Protein AF-A0A7C4H697-F1 (afdb_monomer_lite)

Secondary structure (DSSP, 8-state):
-------SSPPPSSEEEEEEEETT-HHHHHHHTT--STT---EEEEEEEEETTTEEEEEEEEET----HHHHHHHHHHS--

Sequence (81 aa):
MHAEESLLVRKIREGTVIDHIPAGRALDVLKILGLTGEEGYTIAIVMNVPSGKLGKKDIVKVEGRFLSPEEVNEIALIAPT

Organism: Thermofilum pendens (NCBI:txid2269)

Radius of gyration: 13.04 Å; chains: 1; bounding box: 28×21×44 Å

Structure (mmCIF, N/CA/C/O backbone):
data_AF-A0A7C4H697-F1
#
_entry.id   AF-A0A7C4H697-F1
#
loop_
_atom_site.group_PDB
_atom_site.id
_atom_site.type_symbol
_atom_site.label_atom_id
_atom_site.label_alt_id
_atom_site.label_comp_id
_atom_site.label_asym_id
_atom_site.label_entity_id
_atom_site.label_seq_id
_atom_site.pdbx_PDB_ins_code
_atom_site.Cartn_x
_atom_site.Cartn_y
_atom_site.Cartn_z
_atom_site.occupancy
_atom_site.B_iso_or_equiv
_atom_site.auth_seq_id
_atom_site.auth_comp_id
_atom_site.auth_asym_id
_atom_site.auth_atom_id
_atom_site.pdbx_PDB_model_num
ATOM 1 N N . MET A 1 1 ? 1.950 9.518 -31.757 1.00 39.69 1 MET A N 1
ATOM 2 C CA . MET A 1 1 ? 0.749 9.485 -30.901 1.00 39.69 1 MET A CA 1
ATOM 3 C C . MET A 1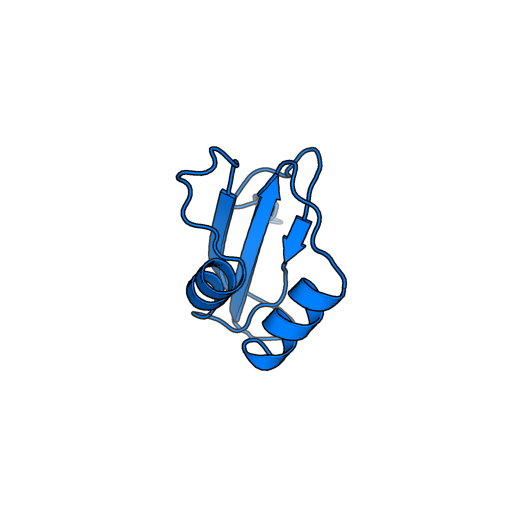 1 ? 1.250 9.335 -29.480 1.00 39.69 1 MET A C 1
ATOM 5 O O . MET A 1 1 ? 1.779 8.280 -29.158 1.00 39.69 1 MET A O 1
ATOM 9 N N . HIS A 1 2 ? 1.227 10.402 -28.681 1.00 41.34 2 HIS A N 1
ATOM 10 C CA . HIS A 1 2 ? 1.458 10.258 -27.247 1.00 41.34 2 HIS A CA 1
ATOM 11 C C . HIS A 1 2 ? 0.235 9.517 -26.720 1.00 41.34 2 HIS A C 1
ATOM 13 O O . HIS A 1 2 ? -0.860 10.071 -26.748 1.00 41.34 2 HIS A O 1
ATOM 19 N N . ALA A 1 3 ? 0.389 8.240 -26.374 1.00 47.53 3 ALA A N 1
ATOM 20 C CA . ALA A 1 3 ? -0.617 7.583 -25.564 1.00 47.53 3 ALA A CA 1
ATOM 21 C C . ALA A 1 3 ? -0.679 8.407 -24.279 1.00 47.53 3 ALA A C 1
ATOM 23 O O . ALA A 1 3 ? 0.312 8.474 -23.552 1.00 47.53 3 ALA A O 1
ATOM 24 N N . GLU A 1 4 ? -1.781 9.121 -24.056 1.00 52.25 4 GLU A N 1
ATOM 25 C CA . GLU A 1 4 ? -2.095 9.587 -22.713 1.00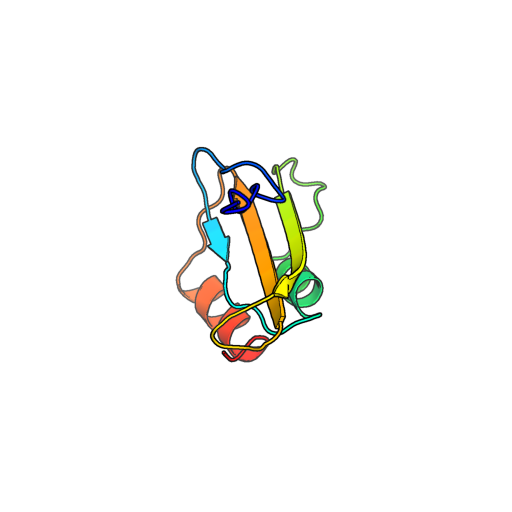 52.25 4 GLU A CA 1
ATOM 26 C C . GLU A 1 4 ? -1.941 8.359 -21.818 1.00 52.25 4 GLU A C 1
ATOM 28 O O . GLU A 1 4 ? -2.570 7.332 -22.084 1.00 52.25 4 GLU A O 1
ATOM 33 N N . GLU A 1 5 ? -1.037 8.409 -20.837 1.00 61.03 5 GLU A N 1
ATOM 34 C CA . GLU A 1 5 ? -0.956 7.376 -19.809 1.00 61.03 5 GLU A CA 1
ATOM 35 C C . GLU A 1 5 ? -2.310 7.363 -19.101 1.00 61.03 5 GLU A C 1
ATOM 37 O O . GLU A 1 5 ? -2.572 8.129 -18.171 1.00 61.03 5 GLU A O 1
ATOM 42 N N . SER A 1 6 ? -3.221 6.535 -19.605 1.00 64.19 6 SER A N 1
ATOM 43 C CA . SER A 1 6 ? -4.535 6.362 -19.027 1.00 64.19 6 SER A CA 1
ATOM 44 C C . SER A 1 6 ? -4.314 5.803 -17.634 1.00 64.19 6 SER A C 1
ATOM 46 O O . SER A 1 6 ? -3.734 4.725 -17.473 1.00 64.19 6 SER A O 1
ATOM 48 N N . LEU A 1 7 ? -4.744 6.549 -16.621 1.00 74.12 7 LEU A N 1
ATOM 49 C CA . LEU A 1 7 ? -4.691 6.086 -15.246 1.00 74.12 7 LEU A CA 1
ATOM 50 C C . LEU A 1 7 ? -5.422 4.742 -15.159 1.00 74.12 7 LEU A C 1
ATOM 52 O O . LEU A 1 7 ? -6.627 4.683 -15.389 1.00 74.12 7 LEU A O 1
ATOM 56 N N . LEU A 1 8 ? -4.697 3.676 -14.801 1.00 83.12 8 LEU A N 1
ATOM 57 C CA . LEU A 1 8 ? -5.273 2.333 -14.636 1.00 83.12 8 LEU A CA 1
ATOM 58 C C . LEU A 1 8 ? -6.424 2.326 -13.621 1.00 83.12 8 LEU A C 1
ATOM 60 O O . LEU A 1 8 ? -7.365 1.550 -13.737 1.00 83.12 8 LEU A O 1
ATOM 64 N N . VAL A 1 9 ? -6.345 3.217 -12.630 1.00 87.56 9 VAL A N 1
ATOM 65 C CA . VAL A 1 9 ? -7.386 3.459 -11.633 1.00 87.56 9 VAL A CA 1
ATOM 66 C C . VAL A 1 9 ? -7.542 4.956 -11.405 1.00 87.56 9 VAL A C 1
ATOM 68 O O . VAL A 1 9 ? -6.559 5.705 -11.431 1.00 87.56 9 VAL A O 1
ATOM 71 N N . ARG A 1 10 ? -8.774 5.395 -11.125 1.00 86.62 10 ARG A N 1
ATOM 72 C CA . ARG A 1 10 ? -9.076 6.802 -10.836 1.00 86.62 10 ARG A CA 1
ATOM 73 C C . ARG A 1 10 ? -8.217 7.353 -9.688 1.00 86.62 10 ARG A C 1
ATOM 75 O O . ARG A 1 10 ? -7.719 6.616 -8.831 1.00 86.62 10 ARG A O 1
ATOM 82 N N . LYS A 1 11 ? -8.048 8.675 -9.657 1.00 86.94 11 LYS A N 1
ATOM 83 C CA . LYS A 1 11 ? -7.506 9.359 -8.474 1.00 86.94 11 LYS A CA 1
ATOM 84 C C . LYS A 1 11 ? -8.509 9.228 -7.320 1.00 86.94 11 LYS A C 1
ATOM 86 O O . LYS A 1 11 ? -9.713 9.266 -7.562 1.00 86.94 11 LYS A O 1
ATOM 91 N N . ILE A 1 12 ? -8.003 9.060 -6.100 1.00 88.50 12 ILE A N 1
ATOM 92 C CA . ILE A 1 12 ? -8.816 9.168 -4.880 1.00 88.50 12 ILE A CA 1
ATOM 93 C C . ILE A 1 12 ? -8.999 10.646 -4.533 1.00 88.50 12 ILE A C 1
ATOM 95 O O . ILE A 1 12 ? -8.146 11.464 -4.896 1.00 88.50 12 ILE A O 1
ATOM 99 N N . ARG A 1 13 ? -10.099 10.993 -3.860 1.00 89.81 13 ARG A N 1
ATOM 100 C CA . ARG A 1 13 ? -10.364 12.375 -3.441 1.00 89.81 13 ARG A CA 1
ATOM 101 C C . ARG A 1 13 ? -9.481 12.790 -2.263 1.00 89.81 13 ARG A C 1
ATOM 103 O O . ARG A 1 13 ? -8.912 13.875 -2.289 1.00 89.81 13 ARG A O 1
ATOM 110 N N . GLU A 1 14 ? -9.370 11.926 -1.259 1.00 94.94 14 GLU A N 1
ATOM 111 C CA . GLU A 1 14 ? -8.577 12.126 -0.041 1.00 94.94 14 GLU A CA 1
ATOM 112 C C . GLU A 1 14 ? -8.188 10.776 0.575 1.00 94.94 14 GLU A C 1
ATOM 114 O O . GLU A 1 14 ? -8.868 9.779 0.347 1.00 94.94 14 GLU A O 1
ATOM 119 N N . GLY A 1 15 ? -7.098 10.726 1.341 1.00 95.56 15 GLY A N 1
ATOM 120 C CA . GLY A 1 15 ? -6.581 9.502 1.959 1.00 95.56 15 GLY A CA 1
ATOM 121 C C . GLY A 1 15 ? -5.104 9.270 1.649 1.00 95.56 15 GLY A C 1
ATOM 122 O O . GLY A 1 15 ? -4.358 10.225 1.420 1.00 95.56 15 GLY A O 1
ATOM 123 N N . THR A 1 16 ? -4.681 8.005 1.625 1.00 96.12 16 THR A N 1
ATOM 124 C CA . THR A 1 16 ? -3.265 7.635 1.482 1.00 96.12 16 THR A CA 1
ATOM 125 C C . THR A 1 16 ? -2.986 6.937 0.161 1.00 96.12 16 THR A C 1
ATOM 127 O O . THR A 1 16 ? -3.711 6.032 -0.254 1.00 96.12 16 THR A O 1
ATOM 130 N N . VAL A 1 17 ? -1.889 7.335 -0.484 1.00 95.56 17 VAL A N 1
ATOM 131 C CA . VAL A 1 17 ? -1.305 6.639 -1.632 1.00 95.56 17 VAL A CA 1
ATOM 132 C C . VAL A 1 17 ? 0.067 6.116 -1.227 1.00 95.56 17 VAL A C 1
ATOM 134 O O . VAL A 1 17 ? 0.970 6.897 -0.938 1.00 95.56 17 VAL A O 1
ATOM 137 N N . ILE A 1 18 ? 0.216 4.797 -1.236 1.00 94.19 18 ILE A N 1
ATOM 138 C CA . ILE A 1 18 ? 1.475 4.090 -1.020 1.00 94.19 18 ILE A CA 1
ATOM 139 C C . ILE A 1 18 ? 1.984 3.698 -2.408 1.00 94.19 18 ILE A C 1
ATOM 141 O O . ILE A 1 18 ? 1.466 2.776 -3.039 1.00 94.19 18 ILE A O 1
ATOM 145 N N . ASP A 1 19 ? 2.942 4.463 -2.921 1.00 92.56 19 ASP A N 1
ATOM 146 C CA . ASP A 1 19 ? 3.546 4.254 -4.238 1.00 92.56 19 ASP A CA 1
ATOM 147 C C . ASP A 1 19 ? 4.970 3.705 -4.094 1.00 92.56 19 ASP A C 1
ATOM 149 O O . ASP A 1 19 ? 5.578 3.786 -3.030 1.00 92.56 19 ASP A O 1
ATOM 153 N N . HIS A 1 20 ? 5.512 3.191 -5.195 1.00 91.69 20 HIS A N 1
ATOM 154 C CA . HIS A 1 20 ? 6.846 2.600 -5.288 1.00 91.69 20 HIS A CA 1
ATOM 155 C C . HIS A 1 20 ? 7.019 1.316 -4.480 1.00 91.69 20 HIS A C 1
ATOM 157 O O . HIS A 1 20 ? 8.145 0.916 -4.228 1.00 91.69 20 HIS A O 1
ATOM 163 N N . ILE A 1 21 ? 5.938 0.613 -4.153 1.00 94.31 21 ILE A N 1
ATOM 164 C CA . ILE A 1 21 ? 6.032 -0.705 -3.525 1.00 94.31 21 ILE A CA 1
ATOM 165 C C . ILE A 1 21 ? 6.768 -1.649 -4.501 1.00 94.31 21 ILE A C 1
ATOM 167 O O . ILE A 1 21 ? 6.435 -1.652 -5.693 1.00 94.31 21 ILE A O 1
ATOM 171 N N . PRO A 1 22 ? 7.759 -2.449 -4.061 1.00 94.12 22 PRO A N 1
ATOM 172 C CA . PRO A 1 22 ? 8.384 -3.449 -4.919 1.00 94.12 22 PRO A CA 1
ATOM 173 C C . PRO A 1 22 ? 7.336 -4.378 -5.537 1.00 94.12 22 PRO A C 1
ATOM 175 O O . PRO A 1 22 ? 6.355 -4.745 -4.890 1.00 94.12 22 PRO A O 1
ATOM 178 N N . ALA A 1 23 ? 7.530 -4.752 -6.800 1.00 95.69 23 ALA A N 1
ATOM 179 C CA . ALA A 1 23 ? 6.541 -5.529 -7.539 1.00 95.69 23 ALA A CA 1
ATOM 180 C C . ALA A 1 23 ? 6.157 -6.835 -6.812 1.00 95.69 23 ALA A C 1
ATOM 182 O O . ALA A 1 23 ? 7.027 -7.601 -6.392 1.00 95.69 23 ALA A O 1
ATOM 183 N N . GLY A 1 24 ? 4.854 -7.092 -6.684 1.00 95.62 24 GLY A N 1
ATOM 184 C CA . GLY A 1 24 ? 4.305 -8.273 -6.011 1.00 95.62 24 GLY A CA 1
ATOM 185 C C . GLY A 1 24 ? 4.137 -8.154 -4.491 1.00 95.62 24 GLY A C 1
ATOM 186 O O . GLY A 1 24 ? 3.778 -9.148 -3.864 1.00 95.62 24 GLY A O 1
ATOM 187 N N . ARG A 1 25 ? 4.381 -6.983 -3.887 1.00 95.94 25 ARG A N 1
ATOM 188 C CA . ARG A 1 25 ? 4.340 -6.776 -2.424 1.00 95.94 25 ARG A CA 1
ATOM 189 C C . ARG A 1 25 ? 3.127 -5.998 -1.918 1.00 95.94 25 ARG A C 1
ATOM 191 O O . ARG A 1 25 ? 2.959 -5.879 -0.708 1.00 95.94 25 ARG A O 1
ATOM 198 N N . ALA A 1 26 ? 2.246 -5.493 -2.784 1.00 96.25 26 ALA A N 1
ATOM 199 C CA . ALA A 1 26 ? 1.092 -4.709 -2.322 1.00 96.25 26 ALA A CA 1
ATOM 200 C C . ALA A 1 26 ? 0.149 -5.462 -1.365 1.00 96.25 26 ALA A C 1
ATOM 202 O O . ALA A 1 26 ? -0.441 -4.847 -0.480 1.00 96.25 26 ALA A O 1
ATOM 203 N N . LEU A 1 27 ? 0.014 -6.783 -1.505 1.00 96.31 27 LEU A N 1
ATOM 204 C CA . LEU A 1 27 ? -0.820 -7.579 -0.597 1.00 96.31 27 LEU A CA 1
ATOM 205 C C . LEU A 1 27 ? -0.191 -7.725 0.797 1.00 96.31 27 LEU A C 1
ATOM 207 O O . LEU A 1 27 ? -0.914 -7.731 1.791 1.00 96.31 27 LEU A O 1
ATOM 211 N N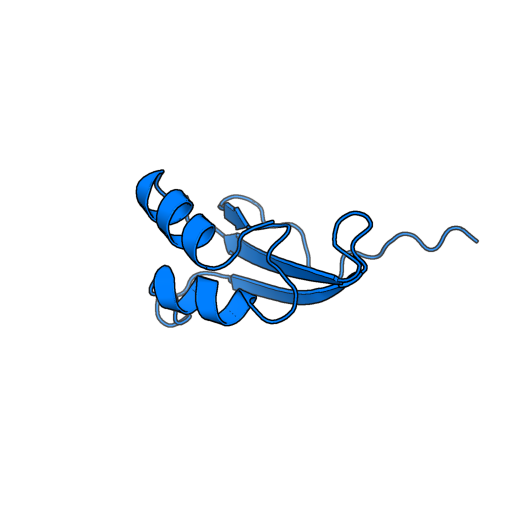 . ASP A 1 28 ? 1.142 -7.773 0.881 1.00 95.62 28 ASP A N 1
ATOM 212 C CA . ASP A 1 28 ? 1.862 -7.766 2.160 1.00 95.62 28 ASP A CA 1
ATOM 213 C C . ASP A 1 28 ? 1.614 -6.441 2.901 1.00 95.62 28 ASP A C 1
ATOM 215 O O . ASP A 1 28 ? 1.367 -6.437 4.106 1.00 95.62 28 ASP A O 1
ATOM 219 N N . VAL A 1 29 ? 1.593 -5.322 2.164 1.00 95.06 29 VAL A N 1
ATOM 220 C CA . VAL A 1 29 ? 1.275 -3.990 2.706 1.00 95.06 29 VAL A CA 1
ATOM 221 C C . VAL A 1 29 ? -0.124 -3.955 3.319 1.00 95.06 29 VAL A C 1
ATOM 223 O O . VAL A 1 29 ? -0.279 -3.497 4.449 1.00 95.06 29 VAL A O 1
ATOM 226 N N . LEU A 1 30 ? -1.141 -4.477 2.626 1.00 95.75 30 LEU A N 1
ATOM 227 C CA . LEU A 1 30 ? -2.496 -4.542 3.185 1.00 95.75 30 LEU A CA 1
ATOM 228 C C . LEU A 1 30 ? -2.557 -5.386 4.458 1.00 95.75 30 LEU A C 1
ATOM 230 O O . LEU A 1 30 ? -3.198 -4.985 5.427 1.00 95.75 30 LEU A O 1
ATOM 234 N N . LYS A 1 31 ? -1.849 -6.520 4.475 1.00 95.31 31 LYS A N 1
ATOM 235 C CA . LYS A 1 31 ? -1.802 -7.413 5.633 1.00 95.31 31 LYS A CA 1
ATOM 236 C C . LYS A 1 31 ? -1.206 -6.733 6.867 1.00 95.31 31 LYS A C 1
ATOM 238 O O . LYS A 1 31 ? -1.741 -6.918 7.955 1.00 95.31 31 LYS A O 1
ATOM 243 N N . ILE A 1 32 ? -0.132 -5.958 6.707 1.00 93.56 32 ILE A N 1
ATOM 244 C CA . ILE A 1 32 ? 0.484 -5.203 7.813 1.00 93.56 32 ILE A CA 1
ATOM 245 C C . ILE A 1 32 ? -0.454 -4.122 8.334 1.00 93.56 32 ILE A C 1
ATOM 247 O O . ILE A 1 32 ? -0.660 -4.016 9.536 1.00 93.56 32 ILE A O 1
ATOM 251 N N . LEU A 1 33 ? -1.095 -3.382 7.430 1.00 93.62 33 LEU A N 1
ATOM 252 C CA . LEU A 1 33 ? -2.049 -2.334 7.796 1.00 93.62 33 LEU A CA 1
ATOM 253 C C . LEU A 1 33 ? -3.368 -2.869 8.377 1.00 93.62 33 LEU A C 1
ATOM 255 O O . LEU A 1 33 ? -4.252 -2.078 8.729 1.00 93.62 33 LEU A O 1
ATOM 259 N N . GLY A 1 34 ? -3.529 -4.196 8.428 1.00 94.56 34 GLY A N 1
ATOM 260 C CA . GLY A 1 34 ? -4.761 -4.856 8.841 1.00 94.56 34 GLY A CA 1
ATOM 261 C C . GLY A 1 34 ? -5.946 -4.502 7.945 1.00 94.56 34 GLY A C 1
ATOM 262 O O . GLY A 1 34 ? -7.066 -4.453 8.432 1.00 94.56 34 GLY A O 1
ATOM 263 N N . LEU A 1 35 ? -5.700 -4.194 6.667 1.00 95.25 35 LEU A N 1
ATOM 264 C CA . LEU A 1 35 ? -6.725 -3.811 5.702 1.00 95.25 35 LEU A CA 1
ATOM 265 C C . LEU A 1 35 ? -7.227 -5.041 4.955 1.00 95.25 35 LEU A C 1
ATOM 267 O O . LEU A 1 35 ? -6.507 -5.634 4.147 1.00 95.25 35 LEU A O 1
ATOM 271 N N . THR A 1 36 ? -8.479 -5.398 5.206 1.00 94.62 36 THR A N 1
ATOM 272 C CA . THR A 1 36 ? -9.128 -6.578 4.616 1.00 94.62 36 THR A CA 1
ATOM 273 C C . THR A 1 36 ? -10.160 -6.213 3.551 1.00 94.62 36 THR A C 1
ATOM 275 O O . THR A 1 36 ? -10.449 -7.018 2.666 1.00 94.62 36 THR A O 1
ATOM 278 N N . GLY A 1 37 ? -10.693 -4.991 3.611 1.00 93.06 37 GLY A N 1
ATOM 279 C CA . GLY A 1 37 ? -11.833 -4.530 2.825 1.00 93.06 37 GLY A CA 1
ATOM 280 C C . GLY A 1 37 ? -13.158 -4.610 3.589 1.00 93.06 37 GLY A C 1
ATOM 281 O O . GLY A 1 37 ? -14.107 -3.923 3.210 1.00 93.06 37 GLY A O 1
ATOM 282 N N . GLU A 1 38 ? -13.233 -5.373 4.686 1.00 95.81 38 GLU A N 1
ATOM 283 C CA . GLU A 1 38 ? -14.433 -5.456 5.535 1.00 95.81 38 GLU A CA 1
ATOM 284 C C . GLU A 1 38 ? -14.722 -4.138 6.267 1.00 95.81 38 GLU A C 1
ATOM 286 O O . GLU A 1 38 ? -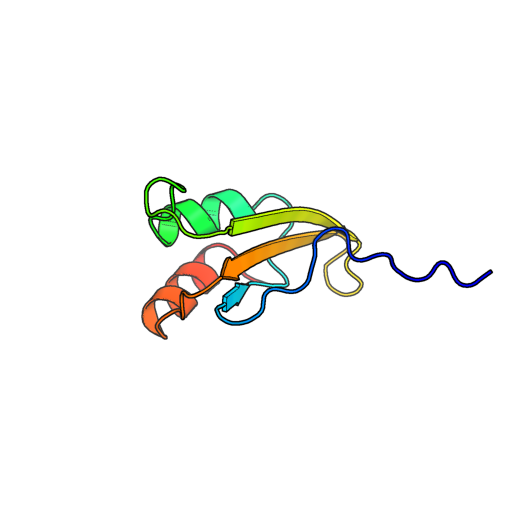15.856 -3.872 6.661 1.00 95.81 38 GLU A O 1
ATOM 291 N N . GLU A 1 39 ? -13.717 -3.268 6.389 1.00 93.62 39 GLU A N 1
ATOM 292 C CA . GLU A 1 39 ? -13.830 -1.955 7.025 1.00 93.62 39 GLU A CA 1
ATOM 293 C C . GLU A 1 39 ? -14.646 -0.961 6.177 1.00 93.62 39 GLU A C 1
ATOM 295 O O . GLU A 1 39 ? -14.998 0.120 6.649 1.00 93.62 39 GLU A O 1
ATOM 300 N N . GLY A 1 40 ? -14.938 -1.299 4.914 1.00 94.25 40 GLY A N 1
ATOM 301 C CA . GLY A 1 40 ? -15.724 -0.466 4.001 1.00 94.25 40 GLY A CA 1
ATOM 302 C C . GLY A 1 40 ? -14.933 0.650 3.309 1.00 94.25 40 GLY A C 1
ATOM 303 O O . GLY A 1 40 ? -15.524 1.482 2.618 1.00 94.25 40 GLY A O 1
ATOM 304 N N . TYR A 1 41 ? -13.603 0.680 3.452 1.00 94.69 41 TYR A N 1
ATOM 305 C CA . TYR A 1 41 ? -12.759 1.605 2.696 1.00 94.69 41 TYR A CA 1
ATOM 306 C C . TYR A 1 41 ? -12.767 1.269 1.203 1.00 94.69 41 TYR A C 1
ATOM 308 O O . TYR A 1 41 ? -12.699 0.110 0.798 1.00 94.69 41 TYR A O 1
ATOM 316 N N . THR A 1 42 ? -12.757 2.302 0.359 1.00 95.06 42 THR A N 1
ATOM 317 C CA . THR A 1 42 ? -12.442 2.110 -1.060 1.00 95.06 42 THR A CA 1
ATOM 318 C C . THR A 1 42 ? -10.931 1.955 -1.207 1.00 95.06 42 THR A C 1
ATOM 320 O O . THR A 1 42 ? -10.176 2.902 -0.971 1.00 95.06 42 THR A O 1
ATOM 323 N N . ILE A 1 43 ? -10.497 0.758 -1.603 1.00 95.19 43 ILE A N 1
ATOM 324 C CA . ILE A 1 43 ? -9.086 0.411 -1.784 1.00 95.19 43 ILE A CA 1
ATOM 325 C C . ILE A 1 43 ? -8.830 0.123 -3.264 1.00 95.19 43 ILE A C 1
ATOM 327 O O . ILE A 1 43 ? -9.514 -0.697 -3.874 1.00 95.19 43 ILE A O 1
ATOM 331 N N . ALA A 1 44 ? -7.829 0.784 -3.846 1.00 95.50 44 ALA A N 1
ATOM 332 C CA . ALA A 1 44 ? -7.331 0.462 -5.179 1.00 95.50 44 ALA A CA 1
ATOM 333 C C . ALA A 1 44 ? -5.938 -0.158 -5.070 1.00 95.50 44 ALA A C 1
ATOM 335 O O . ALA A 1 44 ? -5.025 0.454 -4.516 1.00 95.50 44 ALA A O 1
ATOM 336 N N . ILE A 1 45 ? -5.776 -1.350 -5.640 1.00 95.69 45 ILE A N 1
ATOM 337 C CA . ILE A 1 45 ? -4.502 -2.065 -5.710 1.00 95.69 45 ILE A CA 1
ATOM 338 C C . ILE A 1 45 ? -4.124 -2.176 -7.178 1.00 95.69 45 ILE A C 1
ATOM 340 O O . ILE A 1 45 ? -4.912 -2.652 -7.996 1.00 95.69 45 ILE A O 1
ATOM 344 N N . VAL A 1 46 ? -2.917 -1.741 -7.517 1.00 95.94 46 VAL A N 1
ATOM 345 C CA . VAL A 1 46 ? -2.379 -1.875 -8.868 1.00 95.94 46 VAL A CA 1
ATOM 346 C C . VAL A 1 46 ? -1.015 -2.529 -8.756 1.00 95.94 46 VAL A C 1
ATOM 348 O O . VAL A 1 46 ? -0.141 -1.993 -8.088 1.00 95.94 46 VAL A O 1
ATOM 351 N N . MET A 1 47 ? -0.836 -3.695 -9.371 1.00 96.25 47 MET A N 1
ATOM 352 C CA . MET A 1 47 ? 0.367 -4.511 -9.196 1.00 96.25 47 MET A CA 1
ATOM 353 C C . MET A 1 47 ? 1.120 -4.691 -10.510 1.00 96.25 47 MET A C 1
ATOM 355 O O . MET A 1 47 ? 0.507 -4.734 -11.577 1.00 96.25 47 MET A O 1
ATOM 359 N N . ASN A 1 48 ? 2.439 -4.865 -10.424 1.00 96.00 48 ASN A N 1
ATOM 360 C CA . ASN A 1 48 ? 3.337 -5.140 -11.549 1.00 96.00 48 ASN A CA 1
ATOM 361 C C . ASN A 1 48 ? 3.293 -4.095 -12.679 1.00 96.00 48 ASN A C 1
ATOM 363 O O . ASN A 1 48 ? 3.564 -4.424 -13.840 1.00 96.00 48 ASN A O 1
ATOM 367 N N . VAL A 1 49 ? 2.977 -2.841 -12.355 1.00 94.44 49 VAL A N 1
ATOM 368 C CA . VAL A 1 49 ? 2.924 -1.759 -13.345 1.00 94.44 49 VAL A CA 1
ATOM 369 C C . VAL A 1 49 ? 4.322 -1.265 -13.697 1.00 94.44 49 VAL A C 1
ATOM 371 O O . VAL A 1 49 ? 5.208 -1.313 -12.838 1.00 94.44 49 VAL A O 1
ATOM 374 N N . PRO A 1 50 ? 4.548 -0.775 -14.931 1.00 93.25 50 PRO A N 1
ATOM 375 C CA . PRO A 1 50 ? 5.823 -0.181 -15.310 1.00 93.25 50 PRO A CA 1
ATOM 376 C C . PRO A 1 50 ? 6.262 0.914 -14.329 1.00 93.25 50 PRO A C 1
ATOM 378 O O . PRO A 1 50 ? 5.463 1.735 -13.877 1.00 93.25 50 PRO A O 1
ATOM 381 N N . SER A 1 51 ? 7.551 0.923 -13.998 1.00 91.00 51 SER A N 1
ATOM 382 C CA . SER A 1 51 ? 8.169 1.915 -13.120 1.00 91.00 51 SER A CA 1
ATOM 383 C C . SER A 1 51 ? 9.495 2.360 -13.707 1.00 91.00 51 SER A C 1
ATOM 385 O O . SER A 1 51 ? 10.374 1.532 -13.933 1.00 91.00 51 SER A O 1
ATOM 387 N N . GLY A 1 52 ? 9.684 3.668 -13.885 1.00 89.38 52 GLY A N 1
ATOM 388 C CA . GLY A 1 52 ? 10.977 4.206 -14.314 1.00 89.38 52 GLY A CA 1
ATOM 389 C C . GLY A 1 52 ? 12.099 3.962 -13.295 1.00 89.38 52 GLY A C 1
ATOM 390 O O . GLY A 1 52 ? 13.252 3.825 -13.684 1.00 89.38 52 GLY A O 1
ATOM 391 N N . LYS A 1 53 ? 11.764 3.868 -11.999 1.00 87.88 53 LYS A N 1
ATOM 392 C CA . LYS A 1 53 ? 12.741 3.672 -10.913 1.00 87.88 53 LYS A CA 1
ATOM 393 C C . LYS A 1 53 ? 13.023 2.194 -10.619 1.00 87.88 53 LYS A C 1
ATOM 395 O O . LYS A 1 53 ? 14.163 1.836 -10.362 1.00 87.88 53 LYS A O 1
ATOM 400 N N . LEU A 1 54 ? 11.989 1.350 -10.639 1.00 85.56 54 LEU A N 1
ATOM 401 C CA . LEU A 1 54 ? 12.056 -0.044 -10.164 1.00 85.56 54 LEU A CA 1
ATOM 402 C C . LEU A 1 54 ? 11.904 -1.088 -11.285 1.00 85.56 54 LEU A C 1
ATOM 404 O O . LEU A 1 54 ? 11.888 -2.287 -11.021 1.00 85.56 54 LEU A O 1
ATOM 408 N N . GLY A 1 55 ? 11.724 -0.664 -12.539 1.00 93.06 55 GLY A N 1
ATOM 409 C CA . GLY A 1 55 ? 11.312 -1.528 -13.651 1.00 93.06 55 GLY A CA 1
ATOM 410 C C . GLY A 1 55 ? 9.827 -1.890 -13.566 1.00 93.06 55 GLY A C 1
ATOM 411 O O . GLY A 1 55 ? 9.049 -1.550 -14.459 1.00 93.06 55 GLY A O 1
ATOM 412 N N . LYS A 1 56 ? 9.411 -2.499 -12.450 1.00 94.75 56 LYS A N 1
ATOM 413 C CA . LYS A 1 56 ? 8.007 -2.704 -12.075 1.00 94.75 56 LYS A CA 1
ATOM 414 C C . LYS A 1 56 ? 7.758 -2.285 -10.632 1.00 94.75 56 LYS A C 1
ATOM 416 O O . LYS A 1 56 ? 8.649 -2.391 -9.795 1.00 94.75 56 LYS A O 1
ATOM 421 N N . LYS A 1 57 ? 6.543 -1.832 -10.342 1.00 94.75 57 LYS A N 1
ATOM 422 C CA . LYS A 1 57 ? 6.102 -1.492 -8.987 1.00 94.75 57 LYS A CA 1
ATOM 423 C C . LYS A 1 57 ? 4.663 -1.917 -8.744 1.00 94.75 57 LYS A C 1
ATOM 425 O O . LYS A 1 57 ? 3.917 -2.169 -9.692 1.00 94.75 57 LYS A O 1
ATOM 430 N N . ASP A 1 58 ? 4.286 -1.913 -7.478 1.00 95.81 58 ASP A N 1
ATOM 431 C CA . ASP A 1 58 ? 2.899 -1.917 -7.055 1.00 95.81 58 ASP A CA 1
ATOM 432 C C . ASP A 1 58 ? 2.528 -0.562 -6.429 1.00 95.81 58 ASP A C 1
ATOM 434 O O . ASP A 1 58 ? 3.386 0.233 -6.032 1.00 95.81 58 ASP A O 1
ATOM 438 N N . ILE A 1 59 ? 1.226 -0.299 -6.356 1.00 95.38 59 ILE A N 1
ATOM 439 C CA . ILE A 1 59 ? 0.629 0.900 -5.772 1.00 95.38 59 ILE A CA 1
ATOM 440 C C . ILE A 1 59 ? -0.608 0.476 -4.983 1.00 95.38 59 ILE A C 1
ATOM 442 O O . ILE A 1 59 ? -1.458 -0.252 -5.503 1.00 95.38 59 ILE A O 1
ATOM 446 N N . VAL A 1 60 ? -0.742 0.984 -3.760 1.00 96.00 60 VAL A N 1
ATOM 447 C CA . VAL A 1 60 ? -1.955 0.857 -2.944 1.00 96.00 60 VAL A CA 1
ATOM 448 C C . VAL A 1 60 ? -2.511 2.249 -2.675 1.00 96.00 60 VAL A C 1
ATOM 450 O O . VAL A 1 60 ? -1.779 3.159 -2.294 1.00 96.00 60 VAL A O 1
ATOM 453 N N . LYS A 1 61 ? -3.814 2.434 -2.878 1.00 96.00 61 LYS A N 1
ATOM 454 C CA . LYS A 1 61 ? -4.529 3.666 -2.527 1.00 9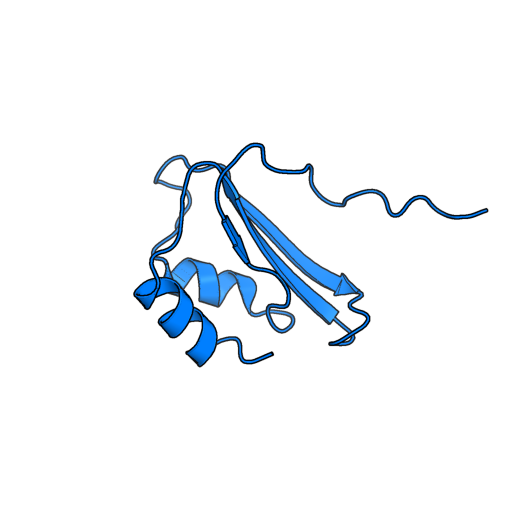6.00 61 LYS A CA 1
ATOM 455 C C . LYS A 1 61 ? -5.676 3.326 -1.593 1.00 96.00 61 LYS A C 1
ATOM 457 O O . LYS A 1 61 ? -6.438 2.413 -1.900 1.00 96.00 61 LYS A O 1
ATOM 462 N N . VAL A 1 62 ? -5.817 4.082 -0.511 1.00 96.00 62 VAL A N 1
ATOM 463 C CA . VAL A 1 62 ? -6.904 3.926 0.461 1.00 96.00 62 VAL A CA 1
ATOM 464 C C . VAL A 1 62 ? -7.588 5.273 0.632 1.00 96.00 62 VAL A C 1
ATOM 466 O O . VAL A 1 62 ? -6.975 6.233 1.100 1.00 96.00 62 VAL A O 1
ATOM 469 N N . GLU A 1 63 ? -8.847 5.356 0.214 1.00 96.25 63 GLU A N 1
ATOM 470 C CA . GLU A 1 63 ? -9.638 6.583 0.308 1.00 96.25 63 GLU A CA 1
ATOM 471 C C . GLU A 1 63 ? -10.142 6.790 1.748 1.00 96.25 63 GLU A C 1
ATOM 473 O O . GLU A 1 63 ? -10.610 5.850 2.389 1.00 96.25 63 GLU A O 1
ATOM 478 N N . GLY A 1 64 ? -10.014 8.010 2.277 1.00 94.56 64 GLY A N 1
ATOM 479 C CA . GLY A 1 64 ? -10.478 8.378 3.623 1.00 94.56 64 GLY A CA 1
ATOM 480 C C . GLY A 1 64 ? -9.644 7.849 4.801 1.00 94.56 64 GLY A C 1
ATOM 481 O O . GLY A 1 64 ? -10.035 8.062 5.947 1.00 94.56 64 GLY A O 1
ATOM 482 N N . ARG A 1 65 ? -8.502 7.188 4.558 1.00 94.56 65 ARG A N 1
ATOM 483 C CA . ARG A 1 65 ? -7.576 6.727 5.611 1.00 94.56 65 ARG A CA 1
ATOM 484 C C . ARG A 1 65 ? -6.212 7.390 5.471 1.00 94.56 65 ARG A C 1
ATOM 486 O O . ARG A 1 65 ? -5.624 7.381 4.390 1.00 94.56 65 ARG A O 1
ATOM 493 N N . PHE A 1 66 ? -5.698 7.914 6.577 1.00 95.44 66 PHE A N 1
ATOM 494 C CA . PHE A 1 66 ? -4.377 8.529 6.677 1.00 95.44 66 PHE A CA 1
ATOM 495 C C . PHE A 1 66 ? -3.493 7.660 7.559 1.00 95.44 66 PHE A C 1
ATOM 497 O O . PHE A 1 66 ? -3.896 7.339 8.674 1.00 95.44 66 PHE A O 1
ATOM 504 N N . LEU A 1 67 ? -2.335 7.254 7.039 1.00 93.50 67 LEU A N 1
ATOM 505 C CA . LEU A 1 67 ? -1.413 6.408 7.790 1.00 93.50 67 LEU A CA 1
AT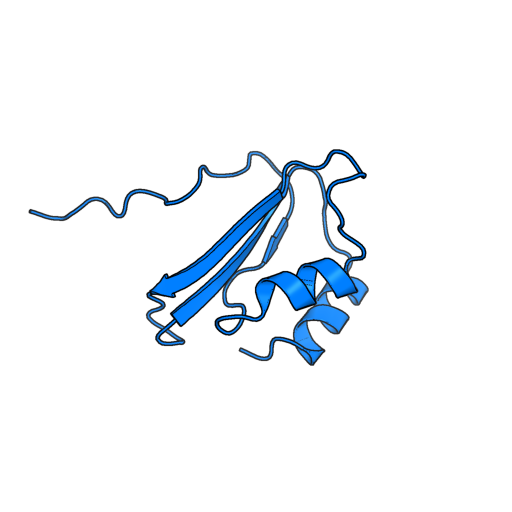OM 506 C C . LEU A 1 67 ? -0.666 7.206 8.857 1.00 93.50 67 LEU A C 1
ATOM 508 O O . LEU A 1 67 ? -0.247 8.343 8.611 1.00 93.50 67 LEU A O 1
ATOM 512 N N . SER A 1 68 ? -0.466 6.592 10.018 1.00 94.50 68 SER A N 1
ATOM 513 C CA . SER A 1 68 ? 0.408 7.130 11.055 1.00 94.50 68 SER A CA 1
ATOM 514 C C . SER A 1 68 ? 1.889 6.954 10.677 1.00 94.50 68 SER A C 1
ATOM 516 O O . SER A 1 68 ? 2.229 6.103 9.847 1.00 94.50 68 SER A O 1
ATOM 518 N N . PRO A 1 69 ? 2.809 7.730 11.277 1.00 92.75 69 PRO A N 1
ATOM 519 C CA . PRO A 1 69 ? 4.246 7.532 11.079 1.00 92.75 69 PRO A CA 1
ATOM 520 C C . PRO A 1 69 ? 4.711 6.105 11.400 1.00 92.75 69 PRO A C 1
ATOM 522 O O . PRO A 1 69 ? 5.601 5.579 10.734 1.00 92.75 69 PRO A O 1
ATOM 525 N N . GLU A 1 70 ? 4.102 5.464 12.396 1.00 93.50 70 GLU A N 1
ATOM 526 C CA . GLU A 1 70 ? 4.393 4.085 12.789 1.00 93.50 70 GLU A CA 1
ATOM 527 C C . GLU A 1 70 ? 3.997 3.097 11.685 1.00 93.50 70 GLU A C 1
ATOM 529 O O . GLU A 1 70 ? 4.828 2.287 11.279 1.00 93.50 70 GLU A O 1
ATOM 534 N N . GLU A 1 71 ? 2.789 3.220 11.124 1.00 93.00 71 GLU A N 1
ATOM 535 C CA . GLU A 1 71 ? 2.334 2.391 9.996 1.00 93.00 71 GLU A CA 1
ATOM 536 C C . GLU A 1 71 ? 3.246 2.559 8.767 1.00 93.00 71 GLU A C 1
ATOM 538 O O . GLU A 1 71 ? 3.584 1.587 8.088 1.00 93.00 71 GLU A O 1
ATOM 543 N N . VAL A 1 72 ? 3.702 3.787 8.493 1.00 90.69 72 VAL A N 1
ATOM 544 C CA . VAL A 1 72 ? 4.663 4.059 7.409 1.00 90.69 72 VAL A CA 1
ATOM 545 C C . VAL A 1 72 ? 5.993 3.336 7.651 1.00 90.69 72 VAL A C 1
ATOM 547 O O . VAL A 1 72 ? 6.561 2.767 6.714 1.00 90.69 72 VAL A O 1
ATOM 550 N N . ASN A 1 73 ? 6.480 3.317 8.893 1.00 90.12 73 ASN A N 1
ATOM 551 C CA . ASN A 1 73 ? 7.714 2.616 9.246 1.00 90.12 73 ASN A CA 1
ATOM 552 C C . ASN A 1 73 ? 7.581 1.096 9.083 1.00 90.12 73 ASN A C 1
ATOM 554 O O . ASN A 1 73 ? 8.507 0.458 8.584 1.00 90.12 73 ASN A O 1
ATOM 558 N N . GLU A 1 74 ? 6.439 0.510 9.446 1.00 90.38 74 GLU A N 1
ATOM 559 C CA . GLU A 1 74 ? 6.200 -0.927 9.257 1.00 90.38 74 GLU A CA 1
ATOM 560 C C . GLU A 1 74 ? 6.198 -1.319 7.774 1.00 90.38 74 GLU A C 1
ATOM 562 O O . GLU A 1 74 ? 6.810 -2.321 7.393 1.00 90.38 74 GLU A O 1
ATOM 567 N N . ILE A 1 75 ? 5.591 -0.494 6.914 1.00 89.88 75 ILE A N 1
ATOM 568 C CA . ILE A 1 75 ? 5.629 -0.694 5.457 1.00 89.88 75 ILE A CA 1
ATOM 569 C C . ILE A 1 75 ? 7.071 -0.657 4.939 1.00 89.88 75 ILE A C 1
ATOM 571 O O . ILE A 1 75 ? 7.458 -1.496 4.120 1.00 89.88 75 ILE A O 1
ATOM 575 N N . ALA A 1 76 ? 7.884 0.286 5.421 1.00 86.56 76 ALA A N 1
ATOM 576 C CA . ALA A 1 76 ? 9.264 0.448 4.970 1.00 86.56 76 ALA A CA 1
ATOM 577 C C . ALA A 1 76 ? 10.136 -0.796 5.236 1.00 86.56 76 ALA A C 1
ATOM 579 O O . ALA A 1 76 ? 11.072 -1.057 4.478 1.00 86.56 76 ALA A O 1
ATOM 580 N N . LEU A 1 77 ? 9.816 -1.595 6.261 1.00 83.75 77 LEU A N 1
ATOM 581 C CA . LEU A 1 77 ? 10.539 -2.832 6.578 1.00 83.75 77 LEU A CA 1
ATOM 582 C C . LEU A 1 77 ? 10.302 -3.953 5.554 1.00 83.75 77 LEU A C 1
ATOM 584 O O . LEU A 1 77 ? 11.190 -4.778 5.340 1.00 83.75 77 LEU A O 1
ATOM 588 N N . ILE A 1 78 ? 9.125 -4.002 4.924 1.00 77.44 78 ILE A N 1
ATOM 589 C CA . ILE A 1 78 ? 8.752 -5.083 3.991 1.00 77.44 78 ILE A CA 1
ATOM 590 C C . ILE A 1 78 ? 8.844 -4.699 2.517 1.00 77.44 78 ILE A C 1
ATOM 592 O O . ILE A 1 78 ? 8.971 -5.568 1.653 1.00 77.44 78 ILE A O 1
ATOM 596 N N . ALA A 1 79 ? 8.781 -3.404 2.230 1.00 76.19 79 ALA A N 1
ATOM 597 C CA . ALA A 1 79 ? 8.787 -2.848 0.889 1.00 76.19 79 ALA A CA 1
ATOM 598 C C . ALA A 1 79 ? 9.920 -1.815 0.734 1.00 76.19 79 ALA A C 1
ATOM 600 O O . ALA A 1 79 ? 9.638 -0.657 0.427 1.00 76.19 79 ALA A O 1
ATOM 601 N N . PRO A 1 80 ? 11.200 -2.193 0.942 1.00 71.81 80 PRO A N 1
ATOM 602 C CA . PRO A 1 80 ? 12.313 -1.273 0.744 1.00 71.81 80 PRO A CA 1
ATOM 603 C C . PRO A 1 80 ? 12.440 -0.927 -0.748 1.00 71.81 80 PRO A C 1
ATOM 605 O O . PRO A 1 80 ? 12.473 -1.818 -1.600 1.00 71.81 80 PRO A O 1
ATOM 608 N N . THR A 1 81 ? 12.481 0.369 -1.059 1.00 64.19 81 THR A N 1
ATOM 609 C CA . THR A 1 81 ? 12.454 0.921 -2.430 1.00 64.19 81 THR A CA 1
ATOM 610 C C . THR A 1 81 ? 13.762 1.554 -2.858 1.00 64.19 81 THR A C 1
ATOM 612 O O . THR A 1 81 ? 14.408 2.169 -1.983 1.00 64.19 81 THR A O 1
#

pLDDT: mean 88.87, std 12.48, range [39.69, 96.31]

InterPro domains:
  IPR002801 Aspartate transcarbamylase regulatory subunit [PTHR35805] (2-81)
  IPR020545 Aspartate carbamoyltransferase regulatory subunit, N-terminal [PF01948] (8-81)
  IPR036793 Aspartate carbamoyltransferase regulatory subunit, N-terminal domain superfamily [G3DSA:3.30.70.140] (1-81)
  IPR036793 Aspartate carbamoyltransferase regulatory subunit, N-terminal domain superfamily [SSF54893] (3-80)

Foldseek 3Di:
DPPPPPPPDDDAPDADKDWFFAAPCVVVLCVLVVNDCPVVWDKDKDGQPQDPVRRGHIMITTHPYYDDPVSVVVSCVRGPD